Protein AF-R6H9T7-F1 (afdb_monomer)

Sequence (124 aa):
MILYGFAWMSGNGYAAAAVPVSEALFAHLSWLVIVSEVLMLPPYLDWFWILARGKSVFPRGMALSNPLIFYLLLKLITLLMPDCPLRLAFTNGLMSESMMIWFAVMALWSARRPARRNDARWKK

pLDDT: mean 81.69, std 10.21, range [46.62, 91.62]

Structure (mmCIF, N/CA/C/O backbone):
data_AF-R6H9T7-F1
#
_entry.id   AF-R6H9T7-F1
#
loop_
_atom_site.group_PDB
_atom_site.id
_atom_site.type_symbol
_atom_site.label_atom_id
_atom_site.label_alt_id
_atom_site.label_comp_id
_atom_site.label_asym_id
_atom_site.label_entity_id
_atom_site.label_seq_id
_atom_site.pdbx_PDB_ins_code
_atom_site.Cartn_x
_atom_site.Cartn_y
_atom_site.Cartn_z
_atom_site.occupancy
_atom_site.B_iso_or_equiv
_atom_site.auth_seq_id
_atom_site.auth_comp_id
_atom_site.auth_asym_id
_atom_site.auth_atom_id
_atom_site.pdbx_PDB_model_num
ATOM 1 N N . MET A 1 1 ? 16.436 -2.413 -8.006 1.00 71.56 1 MET A N 1
ATOM 2 C CA . MET A 1 1 ? 17.206 -3.374 -8.832 1.00 71.56 1 MET A CA 1
ATOM 3 C C . MET A 1 1 ? 16.983 -3.146 -10.324 1.00 71.56 1 MET A C 1
ATOM 5 O O . MET A 1 1 ? 17.958 -2.820 -10.978 1.00 71.56 1 MET A O 1
ATOM 9 N N . ILE A 1 2 ? 15.748 -3.203 -10.851 1.00 81.56 2 ILE A N 1
ATOM 10 C CA . ILE A 1 2 ? 15.477 -2.976 -12.293 1.00 81.56 2 ILE A CA 1
ATOM 11 C C . ILE A 1 2 ? 15.958 -1.591 -12.766 1.00 81.56 2 ILE A C 1
ATOM 13 O O . ILE A 1 2 ? 16.745 -1.511 -13.699 1.00 81.56 2 ILE A O 1
ATOM 17 N N . LEU A 1 3 ? 15.600 -0.511 -12.059 1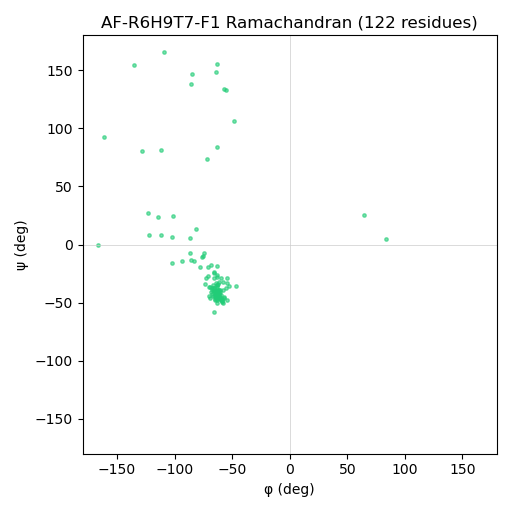.00 82.88 3 LEU A N 1
ATOM 18 C CA . LEU A 1 3 ? 16.045 0.854 -12.403 1.00 82.88 3 LEU A CA 1
ATOM 19 C C . LEU A 1 3 ? 17.568 1.044 -12.322 1.00 82.88 3 LEU A C 1
ATOM 21 O O . LEU A 1 3 ? 18.148 1.780 -13.112 1.00 82.88 3 LEU A O 1
ATOM 25 N N . TYR A 1 4 ? 18.219 0.357 -11.381 1.00 84.88 4 TYR A N 1
ATOM 26 C CA . TYR A 1 4 ? 19.677 0.373 -11.258 1.00 84.88 4 TYR A CA 1
ATOM 27 C C . TYR A 1 4 ? 20.335 -0.361 -12.433 1.00 84.88 4 TYR A C 1
ATOM 29 O O . TYR A 1 4 ? 21.253 0.173 -13.046 1.00 84.88 4 TYR A O 1
ATOM 37 N N . GLY A 1 5 ? 19.824 -1.545 -12.790 1.00 84.12 5 GLY A N 1
ATOM 38 C CA . GLY A 1 5 ? 20.275 -2.294 -13.963 1.00 84.12 5 GLY A CA 1
ATOM 39 C C . GLY A 1 5 ? 20.079 -1.502 -15.255 1.00 84.12 5 GLY A C 1
ATOM 40 O O . GLY A 1 5 ? 20.998 -1.417 -16.061 1.00 84.12 5 GLY A O 1
ATOM 41 N N . PHE A 1 6 ? 18.930 -0.842 -15.414 1.00 86.56 6 PHE A N 1
ATOM 42 C CA . PHE A 1 6 ? 18.651 0.053 -16.536 1.00 86.56 6 PHE A CA 1
ATOM 43 C C . PHE A 1 6 ? 19.661 1.205 -16.633 1.00 86.56 6 PHE A C 1
ATOM 45 O O . PHE A 1 6 ? 20.232 1.438 -17.700 1.00 86.56 6 PHE A O 1
ATOM 52 N N . ALA A 1 7 ? 19.911 1.906 -15.522 1.00 88.31 7 ALA A N 1
ATOM 53 C CA . ALA A 1 7 ? 20.851 3.025 -15.473 1.00 88.31 7 ALA A CA 1
ATOM 54 C C . ALA A 1 7 ? 22.289 2.577 -15.769 1.00 88.31 7 ALA A C 1
ATOM 56 O O . ALA A 1 7 ? 22.996 3.220 -16.544 1.00 88.31 7 ALA A O 1
ATOM 57 N N . TRP A 1 8 ? 22.704 1.439 -15.209 1.00 91.62 8 TRP A N 1
ATOM 58 C CA . TRP A 1 8 ? 24.022 0.867 -15.458 1.00 91.62 8 TRP A CA 1
ATOM 59 C C . TRP A 1 8 ? 24.185 0.437 -16.923 1.00 91.62 8 TRP A C 1
ATOM 61 O O . TRP A 1 8 ? 25.159 0.827 -17.561 1.00 91.62 8 TRP A O 1
ATOM 71 N N . MET A 1 9 ? 23.219 -0.287 -17.500 1.00 88.62 9 MET A N 1
ATOM 72 C CA . MET A 1 9 ? 23.267 -0.717 -18.908 1.00 88.62 9 MET A CA 1
ATOM 73 C C . MET A 1 9 ? 23.269 0.472 -19.874 1.00 88.62 9 MET A C 1
ATOM 75 O O . MET A 1 9 ? 24.011 0.468 -20.856 1.00 88.62 9 MET A O 1
ATOM 79 N N . SER A 1 10 ? 22.496 1.515 -19.567 1.00 89.00 10 SER A N 1
ATOM 80 C CA . SER A 1 10 ? 22.452 2.743 -20.369 1.00 89.00 10 SER A CA 1
ATOM 81 C C . SER A 1 10 ? 23.775 3.516 -20.324 1.00 89.00 10 SER A C 1
ATOM 83 O O . SER A 1 10 ? 24.178 4.085 -21.333 1.00 89.00 10 SER A O 1
ATOM 85 N N . GLY A 1 11 ? 24.478 3.499 -19.185 1.00 89.31 11 GLY A N 1
ATOM 86 C CA . GLY A 1 11 ? 25.776 4.161 -19.012 1.00 89.31 11 GLY A CA 1
ATOM 87 C C . GLY A 1 11 ? 26.994 3.371 -19.509 1.00 89.31 11 GLY A C 1
ATOM 88 O O . GLY A 1 11 ? 28.065 3.952 -19.644 1.00 89.31 11 GLY A O 1
ATOM 89 N N . ASN A 1 12 ? 26.854 2.070 -19.791 1.00 90.88 12 ASN A N 1
ATOM 90 C CA . ASN A 1 12 ? 27.966 1.172 -20.154 1.00 90.88 12 ASN A CA 1
ATOM 91 C C . ASN A 1 12 ? 27.875 0.632 -21.596 1.00 90.88 12 ASN A C 1
ATOM 93 O O . ASN A 1 12 ? 28.430 -0.419 -21.903 1.00 90.88 12 ASN A O 1
ATOM 97 N N . GLY A 1 13 ? 27.165 1.329 -22.491 1.00 87.56 13 GLY A N 1
ATOM 98 C CA . GLY A 1 13 ? 27.091 0.975 -23.917 1.00 87.56 13 GLY A CA 1
ATOM 99 C C . GLY A 1 13 ? 26.050 -0.093 -24.283 1.00 87.56 13 GLY A C 1
ATOM 100 O O . GLY A 1 13 ? 25.939 -0.455 -25.450 1.00 87.56 13 GLY A O 1
ATOM 101 N N . TYR A 1 14 ? 25.232 -0.548 -23.330 1.00 88.06 14 TYR A N 1
ATOM 102 C CA . TYR A 1 14 ? 24.155 -1.529 -23.540 1.00 88.06 14 TYR A CA 1
ATOM 103 C C . TYR A 1 14 ? 22.763 -0.880 -23.630 1.00 88.06 14 TYR A C 1
ATOM 105 O O . TYR A 1 14 ? 21.752 -1.527 -23.356 1.00 88.06 14 TYR A O 1
ATOM 113 N N . ALA A 1 15 ? 22.679 0.397 -24.018 1.00 86.06 15 ALA A N 1
ATOM 114 C CA . ALA A 1 15 ? 21.429 1.163 -24.037 1.00 86.06 15 ALA A CA 1
ATOM 115 C C . ALA A 1 15 ? 20.316 0.498 -24.873 1.00 86.06 15 ALA A C 1
ATOM 117 O O . ALA A 1 15 ? 19.161 0.481 -24.454 1.00 86.06 15 ALA A O 1
ATOM 118 N N . ALA A 1 16 ? 20.668 -0.127 -26.003 1.00 88.00 16 ALA A N 1
ATOM 119 C CA . ALA A 1 16 ? 19.717 -0.845 -26.856 1.00 88.00 16 ALA A CA 1
ATOM 120 C C . ALA A 1 16 ? 19.100 -2.086 -26.177 1.00 88.00 16 ALA A C 1
ATOM 122 O O . ALA A 1 16 ? 17.964 -2.447 -26.470 1.00 88.00 16 ALA A O 1
ATOM 123 N N . ALA A 1 17 ? 19.825 -2.722 -25.250 1.00 87.62 17 ALA A N 1
ATOM 124 C CA . ALA A 1 17 ? 19.347 -3.875 -24.485 1.00 87.62 17 ALA A CA 1
ATOM 125 C C . ALA A 1 17 ? 18.719 -3.479 -23.134 1.00 87.62 17 ALA A C 1
ATOM 127 O O . ALA A 1 17 ? 18.022 -4.283 -22.518 1.00 87.62 17 ALA A O 1
ATOM 128 N N . ALA A 1 18 ? 18.927 -2.242 -22.670 1.00 87.00 18 ALA A N 1
ATOM 129 C CA . ALA A 1 18 ? 18.521 -1.810 -21.336 1.00 87.00 18 ALA A CA 1
ATOM 130 C C . ALA A 1 18 ? 16.999 -1.868 -21.121 1.00 87.00 18 ALA A C 1
ATOM 132 O O . ALA A 1 18 ? 16.539 -2.357 -20.086 1.00 87.00 18 ALA A O 1
ATOM 133 N N . VAL A 1 19 ? 16.223 -1.399 -22.104 1.00 86.69 19 VAL A N 1
ATOM 134 C CA . VAL A 1 19 ? 14.751 -1.441 -22.090 1.00 86.69 19 VAL A CA 1
ATOM 135 C C . VAL A 1 19 ? 14.220 -2.883 -22.132 1.00 86.69 19 VAL A C 1
ATOM 137 O O . VAL A 1 19 ? 13.555 -3.271 -21.171 1.00 86.69 19 VAL A O 1
ATOM 140 N N . PRO A 1 20 ? 14.545 -3.719 -23.142 1.00 89.12 20 PRO A N 1
ATOM 141 C CA . PRO A 1 20 ? 13.972 -5.064 -23.245 1.00 89.12 20 PRO A CA 1
ATOM 142 C C . PRO A 1 20 ? 14.346 -5.970 -22.065 1.00 89.12 20 PRO A C 1
ATOM 144 O O . PRO A 1 20 ? 13.520 -6.753 -21.600 1.00 89.12 20 PRO A O 1
ATOM 147 N N . VAL A 1 21 ? 15.558 -5.837 -21.513 1.00 86.88 21 VAL A N 1
ATOM 148 C CA . VAL A 1 21 ? 15.958 -6.581 -20.304 1.00 86.88 21 VAL A CA 1
ATOM 149 C C . VAL A 1 21 ? 15.140 -6.142 -19.086 1.00 86.88 21 VAL A C 1
ATOM 151 O O . VAL A 1 21 ? 14.732 -6.978 -18.279 1.00 86.88 21 VAL A O 1
ATOM 154 N N . SER A 1 22 ? 14.863 -4.843 -18.951 1.00 86.56 22 SER A N 1
ATOM 155 C CA . SER A 1 22 ? 14.056 -4.313 -17.845 1.00 86.56 22 SER A CA 1
ATOM 156 C C . SER A 1 22 ? 12.596 -4.764 -17.929 1.00 86.56 22 SER A C 1
ATOM 158 O O . SER A 1 22 ? 12.009 -5.117 -16.906 1.00 86.56 22 SER A O 1
ATOM 160 N N . GLU A 1 23 ? 12.028 -4.808 -19.135 1.00 85.25 23 GLU A N 1
ATOM 161 C CA . GLU A 1 23 ? 10.671 -5.307 -19.385 1.00 85.25 23 GLU A CA 1
ATOM 162 C C . GLU A 1 23 ? 10.555 -6.809 -19.112 1.00 85.25 23 GLU A C 1
ATOM 164 O O . GLU A 1 23 ? 9.627 -7.234 -18.423 1.00 85.25 23 GLU A O 1
ATOM 169 N N . ALA A 1 24 ? 11.525 -7.609 -19.564 1.00 87.88 24 ALA A N 1
ATOM 170 C CA . ALA A 1 24 ? 11.556 -9.047 -19.301 1.00 87.88 24 ALA A CA 1
ATOM 171 C C . ALA A 1 24 ? 11.663 -9.355 -17.798 1.00 87.88 24 ALA A C 1
ATOM 173 O O . ALA A 1 24 ? 10.942 -10.208 -17.276 1.00 87.88 24 ALA A O 1
ATOM 174 N N . LEU A 1 25 ? 12.521 -8.624 -17.078 1.00 85.75 25 LEU A N 1
ATOM 175 C CA . LEU A 1 25 ? 12.630 -8.738 -15.623 1.00 85.75 25 LEU A CA 1
ATOM 176 C C . LEU A 1 25 ? 11.322 -8.355 -14.930 1.00 85.75 25 LEU A C 1
ATOM 178 O O . LEU A 1 25 ? 10.878 -9.069 -14.032 1.00 85.75 25 LEU A O 1
ATOM 182 N N . PHE A 1 26 ? 10.689 -7.255 -15.343 1.00 83.62 26 PHE A N 1
ATOM 183 C CA . PHE A 1 26 ? 9.402 -6.847 -14.787 1.00 83.62 26 PHE A CA 1
ATOM 184 C C . PHE A 1 26 ? 8.323 -7.906 -15.038 1.00 83.62 26 PHE A C 1
ATOM 186 O O . PHE A 1 26 ? 7.637 -8.298 -14.097 1.00 83.62 26 PHE A O 1
ATOM 193 N N . ALA A 1 27 ? 8.218 -8.437 -16.257 1.00 85.38 27 ALA A N 1
ATOM 194 C CA . ALA A 1 27 ? 7.266 -9.495 -16.587 1.00 85.38 27 ALA A CA 1
ATOM 195 C C . ALA A 1 27 ? 7.460 -10.731 -15.691 1.00 85.38 27 ALA A C 1
ATOM 197 O O . ALA A 1 27 ? 6.494 -11.224 -15.107 1.00 85.38 27 ALA A O 1
ATOM 198 N N . HIS A 1 28 ? 8.707 -11.166 -15.488 1.00 86.56 28 HIS A N 1
ATOM 199 C CA . HIS A 1 28 ? 9.028 -12.324 -14.649 1.00 86.56 28 HIS A CA 1
ATOM 200 C C . HIS A 1 28 ? 8.838 -12.109 -13.145 1.00 86.56 28 HIS A C 1
ATOM 202 O O . HIS A 1 28 ? 8.617 -13.085 -12.432 1.00 86.56 28 HIS A O 1
ATOM 208 N N . LEU A 1 29 ? 8.950 -10.878 -12.642 1.00 84.56 29 LEU A N 1
ATOM 209 C CA . LEU A 1 29 ? 8.863 -10.571 -11.207 1.00 84.56 29 LEU A CA 1
ATOM 210 C C . LEU A 1 29 ? 7.504 -9.987 -10.794 1.00 84.56 29 LEU A C 1
ATOM 212 O O . LEU A 1 29 ? 7.184 -9.989 -9.609 1.00 84.56 29 LEU A O 1
ATOM 216 N N . SER A 1 30 ? 6.691 -9.511 -11.741 1.00 80.62 30 SER A N 1
ATOM 217 C CA . SER A 1 30 ? 5.415 -8.828 -11.468 1.00 80.62 30 SER A CA 1
ATOM 218 C C . SER A 1 30 ? 4.426 -9.670 -10.653 1.00 80.62 30 SER A C 1
ATOM 220 O O . SER A 1 30 ? 3.705 -9.135 -9.813 1.00 80.62 30 SER A O 1
ATOM 222 N N . TRP A 1 31 ? 4.432 -10.995 -10.820 1.00 82.81 31 TRP A N 1
ATOM 223 C CA . TRP A 1 31 ? 3.555 -11.902 -10.074 1.00 82.81 31 TRP A CA 1
ATOM 224 C C . TRP A 1 31 ? 3.807 -11.885 -8.556 1.00 82.81 31 TRP A C 1
ATOM 226 O O . TRP A 1 31 ? 2.873 -12.130 -7.792 1.00 82.81 31 TRP A O 1
ATOM 236 N N . LEU A 1 32 ? 5.024 -11.547 -8.100 1.00 83.88 32 LEU A N 1
ATOM 237 C CA . LEU A 1 32 ? 5.332 -11.403 -6.670 1.00 83.88 32 LEU A CA 1
ATOM 238 C C . LEU A 1 32 ? 4.494 -10.302 -6.021 1.00 83.88 32 LEU A C 1
ATOM 240 O O . LEU A 1 32 ? 4.124 -10.428 -4.854 1.00 83.88 32 LEU A O 1
ATOM 244 N N . VAL A 1 33 ? 4.161 -9.248 -6.771 1.00 79.62 33 VAL A N 1
ATOM 245 C CA . VAL A 1 33 ? 3.303 -8.164 -6.278 1.00 79.62 33 VAL A CA 1
ATOM 246 C C . VAL A 1 33 ? 1.923 -8.732 -5.951 1.00 79.62 33 VAL A C 1
ATOM 248 O O . VAL A 1 33 ? 1.467 -8.616 -4.820 1.00 79.62 33 VAL A O 1
ATOM 251 N N . ILE A 1 34 ? 1.323 -9.479 -6.880 1.00 80.38 34 ILE A N 1
ATOM 252 C CA . ILE A 1 34 ? -0.004 -10.086 -6.697 1.00 80.38 34 ILE A CA 1
ATOM 253 C C . ILE A 1 34 ? 0.010 -11.124 -5.566 1.00 80.38 34 ILE A C 1
ATOM 255 O O . ILE A 1 34 ? -0.879 -11.141 -4.718 1.00 80.38 34 ILE A O 1
ATOM 259 N N . VAL A 1 35 ? 1.027 -11.988 -5.515 1.00 86.06 35 VAL A N 1
ATOM 260 C CA . VAL A 1 35 ? 1.125 -13.010 -4.461 1.00 86.06 35 VAL A CA 1
ATOM 261 C C . VAL A 1 35 ? 1.302 -12.379 -3.084 1.00 86.06 35 VAL A C 1
ATOM 263 O O . VAL A 1 35 ? 0.669 -12.827 -2.127 1.00 86.06 35 VAL A O 1
ATOM 266 N N . SER A 1 36 ? 2.107 -11.321 -2.969 1.00 81.75 36 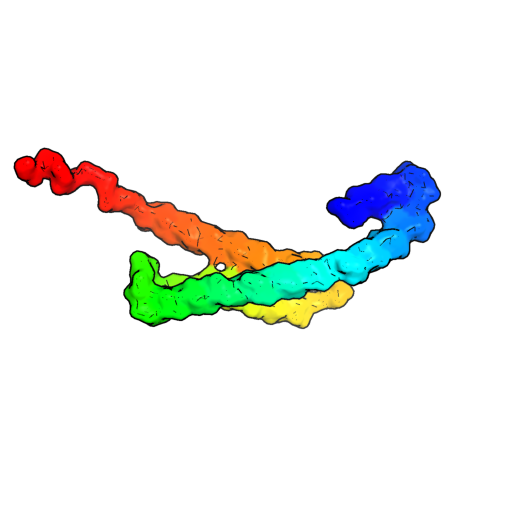SER A N 1
ATOM 267 C CA . SER A 1 36 ? 2.258 -10.609 -1.698 1.00 81.75 36 SER A CA 1
ATOM 268 C C . SER A 1 36 ? 0.964 -9.905 -1.271 1.00 81.75 36 SER A C 1
ATOM 270 O O . SER A 1 36 ? 0.616 -9.962 -0.092 1.00 81.75 36 SER A O 1
ATOM 272 N N . GLU A 1 37 ? 0.196 -9.338 -2.210 1.00 80.81 37 GLU A N 1
ATOM 273 C CA . GLU A 1 37 ? -1.150 -8.805 -1.950 1.00 80.81 37 GLU A CA 1
ATOM 274 C C . GLU A 1 37 ? -2.101 -9.864 -1.397 1.00 80.81 37 GLU A C 1
ATOM 276 O O . GLU A 1 37 ? -2.743 -9.643 -0.367 1.00 80.81 37 GLU A O 1
ATOM 281 N N . VAL A 1 38 ? -2.153 -11.037 -2.026 1.00 86.25 38 VAL A N 1
ATOM 282 C CA . VAL A 1 38 ? -3.045 -12.120 -1.595 1.00 86.25 38 VAL A CA 1
ATOM 283 C C . VAL A 1 38 ? -2.663 -12.645 -0.212 1.00 86.25 38 VAL A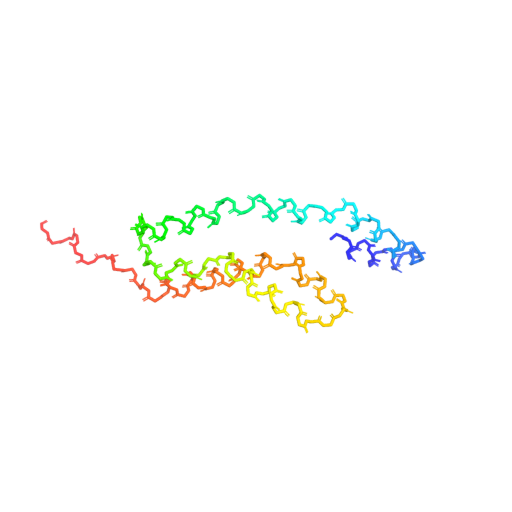 C 1
ATOM 285 O O . VAL A 1 38 ? -3.538 -12.853 0.629 1.00 86.25 38 VAL A O 1
ATOM 288 N N . LEU A 1 39 ? -1.367 -12.818 0.060 1.00 86.56 39 LEU A N 1
ATOM 289 C CA . LEU A 1 39 ? -0.881 -13.300 1.357 1.00 86.56 39 LEU A CA 1
ATOM 290 C C . LEU A 1 39 ? -1.150 -12.323 2.508 1.00 86.56 39 LEU A C 1
ATOM 292 O O . LEU A 1 39 ? -1.239 -12.751 3.658 1.00 86.56 39 LEU A O 1
ATOM 296 N N . MET A 1 40 ? -1.297 -11.029 2.220 1.00 84.12 40 MET A N 1
ATOM 297 C CA . MET A 1 40 ? -1.601 -10.015 3.230 1.00 84.12 40 MET A CA 1
ATOM 298 C C . MET A 1 40 ? -3.096 -9.857 3.537 1.00 84.12 40 MET A C 1
ATOM 300 O O . MET A 1 40 ? -3.440 -9.265 4.561 1.00 84.12 40 MET A O 1
ATOM 304 N N . LEU A 1 41 ? -3.998 -10.406 2.716 1.00 86.06 41 LEU A N 1
ATOM 305 C CA . LEU A 1 41 ? -5.443 -10.333 2.969 1.00 86.06 41 LEU A CA 1
ATOM 306 C C . LEU A 1 41 ? -5.867 -10.981 4.304 1.00 86.06 41 LEU A C 1
ATOM 308 O O . LEU A 1 41 ? -6.604 -10.329 5.051 1.00 86.06 41 LEU A O 1
ATOM 312 N N . PRO A 1 42 ? -5.432 -12.211 4.661 1.00 89.06 42 PRO A N 1
ATOM 313 C CA . PRO A 1 42 ? -5.926 -12.884 5.862 1.00 89.06 42 PRO A CA 1
ATOM 314 C C . PRO A 1 42 ? -5.640 -12.123 7.170 1.00 89.06 42 PRO A C 1
ATOM 316 O O . PRO A 1 42 ? -6.586 -11.932 7.938 1.00 89.06 42 PRO A O 1
ATOM 319 N N . PRO A 1 43 ? -4.416 -11.611 7.428 1.00 88.62 43 PRO A N 1
ATOM 320 C CA . PRO A 1 43 ? -4.146 -10.810 8.624 1.00 88.62 43 PRO A CA 1
ATOM 321 C C . PRO A 1 43 ? -5.022 -9.556 8.740 1.00 88.62 43 PRO A C 1
ATOM 323 O O . PRO A 1 43 ? -5.477 -9.218 9.832 1.00 88.62 43 PRO A O 1
ATOM 326 N N . TYR A 1 44 ? -5.294 -8.861 7.630 1.00 86.88 44 TYR A N 1
ATOM 327 C CA . TYR A 1 44 ? -6.113 -7.647 7.664 1.00 86.88 44 TYR A CA 1
ATOM 328 C C . TYR A 1 44 ? -7.600 -7.929 7.869 1.00 86.88 44 TYR A C 1
ATOM 330 O O . TYR A 1 44 ? -8.284 -7.139 8.527 1.00 86.88 44 TYR A O 1
ATOM 338 N N . LEU A 1 45 ? -8.104 -9.040 7.328 1.00 88.12 45 LEU A N 1
ATOM 339 C CA . LEU A 1 45 ? -9.476 -9.487 7.561 1.00 88.12 45 LEU A CA 1
ATOM 340 C C . LEU A 1 45 ? -9.676 -9.919 9.015 1.00 88.12 45 LEU A C 1
ATOM 342 O O . LEU A 1 45 ? -10.670 -9.535 9.633 1.00 88.12 45 LEU A O 1
ATOM 346 N N . ASP A 1 46 ? -8.714 -10.647 9.585 1.00 87.62 46 ASP A N 1
ATOM 347 C CA . ASP A 1 46 ? -8.760 -11.034 10.996 1.00 87.62 46 ASP A CA 1
ATOM 348 C C . ASP A 1 46 ? -8.703 -9.803 11.915 1.00 87.62 46 ASP A C 1
ATOM 350 O O . ASP A 1 46 ? -9.528 -9.648 12.819 1.00 87.62 46 ASP A O 1
ATOM 354 N N . TRP A 1 47 ? -7.822 -8.842 11.618 1.00 85.31 47 TRP A N 1
ATOM 355 C CA . TRP A 1 47 ? -7.757 -7.580 12.358 1.00 85.31 47 TRP A CA 1
ATOM 356 C C . TRP A 1 47 ? -9.085 -6.814 12.307 1.00 85.31 47 TRP A C 1
ATOM 358 O O . TRP A 1 47 ? -9.604 -6.399 13.349 1.00 85.31 47 TRP A O 1
ATOM 368 N N . PHE A 1 48 ? -9.687 -6.685 11.117 1.00 87.06 48 PHE A N 1
ATOM 369 C CA . PHE A 1 48 ? -11.016 -6.087 10.964 1.00 87.06 48 PHE A CA 1
ATOM 370 C C . PHE A 1 48 ? -12.051 -6.782 11.850 1.00 87.06 48 PHE A C 1
ATOM 372 O O . PHE A 1 48 ? -12.801 -6.125 12.574 1.00 87.06 48 PHE A O 1
ATOM 379 N N . TRP A 1 49 ? -12.067 -8.115 11.814 1.00 86.50 49 TRP A N 1
ATOM 380 C CA . TRP A 1 49 ? -13.015 -8.936 12.551 1.00 86.50 49 TRP A CA 1
ATOM 381 C C . TRP A 1 49 ? -12.875 -8.768 14.068 1.00 86.50 49 TRP A C 1
ATOM 383 O O . TRP A 1 49 ?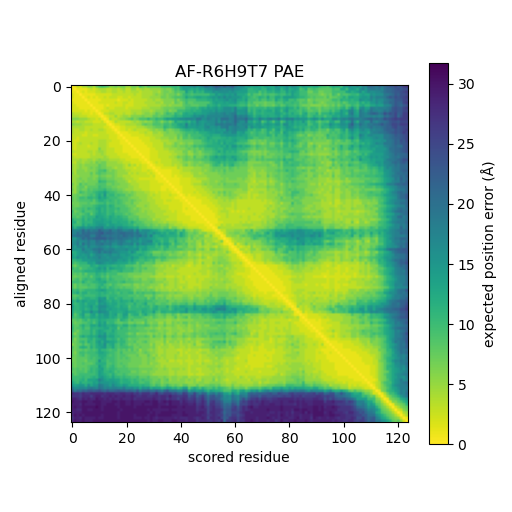 -13.872 -8.566 14.769 1.00 86.50 49 TRP A O 1
ATOM 393 N N . ILE A 1 50 ? -11.645 -8.778 14.588 1.00 86.19 50 ILE A N 1
ATOM 394 C CA . ILE A 1 50 ? -11.357 -8.593 16.017 1.00 86.19 50 ILE A CA 1
ATOM 395 C C . ILE A 1 50 ? -11.842 -7.219 16.504 1.00 86.19 50 ILE A C 1
ATOM 397 O O . ILE A 1 50 ? -12.477 -7.122 17.564 1.00 86.19 50 ILE A O 1
ATOM 401 N N . LEU A 1 51 ? -11.583 -6.159 15.732 1.00 85.25 51 LEU A N 1
ATOM 402 C CA . LEU A 1 51 ? -12.031 -4.801 16.053 1.00 85.25 51 LEU A CA 1
ATOM 403 C C . LEU A 1 51 ? -13.550 -4.641 15.945 1.00 85.25 51 LEU A C 1
ATOM 405 O O . LEU A 1 51 ? -14.158 -4.040 16.833 1.00 85.25 51 LEU A O 1
ATOM 409 N N . ALA A 1 52 ? -14.178 -5.223 14.922 1.00 82.81 52 ALA A N 1
ATOM 410 C CA . ALA A 1 52 ? -15.630 -5.207 14.755 1.00 82.81 52 ALA A CA 1
ATOM 411 C C . ALA A 1 52 ? -16.344 -5.904 15.925 1.00 82.81 52 ALA A C 1
ATOM 413 O O . ALA A 1 52 ? -17.351 -5.412 16.439 1.00 82.81 52 ALA A O 1
ATOM 414 N N . ARG A 1 53 ? -15.778 -7.011 16.425 1.00 84.06 53 ARG A N 1
ATOM 415 C CA . ARG A 1 53 ? -16.281 -7.733 17.607 1.00 84.06 53 ARG A CA 1
ATOM 416 C C . ARG A 1 53 ? -15.984 -7.011 18.926 1.00 84.06 53 ARG A C 1
ATOM 418 O O . ARG A 1 53 ? -16.480 -7.437 19.966 1.00 84.06 53 ARG A O 1
ATOM 425 N N . GLY A 1 54 ? -15.204 -5.926 18.906 1.00 77.75 54 GLY A N 1
ATOM 426 C CA . GLY A 1 54 ? -14.811 -5.174 20.099 1.00 77.75 54 GLY A CA 1
ATOM 427 C C . GLY A 1 54 ? -13.947 -5.983 21.066 1.00 77.75 54 GLY A C 1
ATOM 428 O O . GLY A 1 54 ? -13.967 -5.714 22.262 1.00 77.75 54 GLY A O 1
ATOM 429 N N . LYS A 1 55 ? -13.225 -6.992 20.561 1.00 76.75 55 LYS A N 1
ATOM 430 C CA . LYS A 1 55 ? -12.329 -7.840 21.361 1.00 76.75 55 LYS A CA 1
ATOM 431 C C . LYS A 1 55 ? -10.918 -7.250 21.505 1.00 76.75 55 LYS A C 1
ATOM 433 O O . LYS A 1 55 ? -10.043 -7.914 22.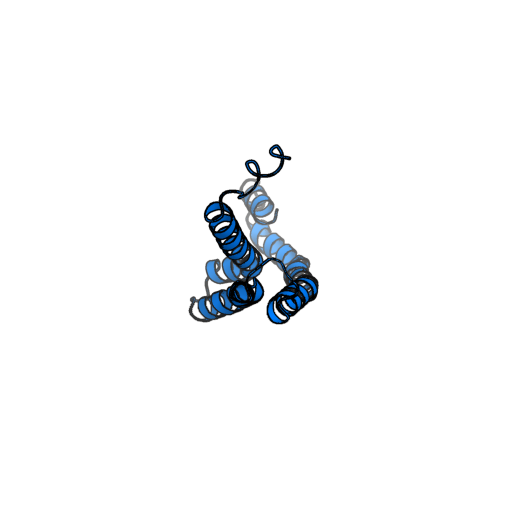050 1.00 76.75 55 LYS A O 1
ATOM 438 N N . SER A 1 56 ? -10.682 -6.029 21.020 1.00 78.88 56 SER A N 1
ATOM 439 C CA . SER A 1 56 ? -9.395 -5.333 21.116 1.00 78.88 56 SER A CA 1
ATOM 440 C C . SER A 1 56 ? -9.440 -4.149 22.086 1.00 78.88 56 SER A C 1
ATOM 442 O O . SER A 1 56 ? -10.499 -3.669 22.480 1.00 78.88 56 SER A O 1
ATOM 444 N N . VAL A 1 57 ? -8.254 -3.653 22.452 1.00 76.31 57 VAL A N 1
ATOM 445 C CA . VAL A 1 57 ? -8.059 -2.429 23.258 1.00 76.31 57 VAL A CA 1
ATOM 446 C C . VAL A 1 57 ? -8.469 -1.164 22.483 1.00 76.31 57 VAL A C 1
ATOM 448 O O . VAL A 1 57 ? -8.680 -0.093 23.061 1.00 76.31 57 VAL A O 1
ATOM 451 N N . PHE A 1 58 ? -8.576 -1.278 21.161 1.00 76.50 58 PHE A N 1
ATOM 452 C CA . PHE A 1 58 ? -8.905 -0.180 20.271 1.00 76.50 58 PHE A CA 1
ATOM 453 C C . PHE A 1 58 ? -10.426 0.018 20.170 1.00 76.50 58 PHE A C 1
ATOM 455 O O . PHE A 1 58 ? -11.192 -0.945 20.230 1.00 76.50 58 PHE A O 1
ATOM 462 N N . PRO A 1 59 ? -10.901 1.267 20.007 1.00 76.88 59 PRO A N 1
ATOM 463 C CA . PRO A 1 59 ? -12.324 1.526 19.822 1.00 76.88 59 PRO A CA 1
ATOM 464 C C . PRO A 1 59 ? -12.825 0.891 18.518 1.00 76.88 59 PRO A C 1
ATOM 466 O O . PRO A 1 59 ? -12.104 0.868 17.523 1.00 76.88 59 PRO A O 1
ATOM 469 N N . ARG A 1 60 ? -14.093 0.455 18.484 1.00 76.94 60 ARG A N 1
ATOM 470 C CA . ARG A 1 60 ? -14.710 -0.172 17.293 1.00 76.94 60 ARG A CA 1
ATOM 471 C C . ARG A 1 60 ? -14.601 0.690 16.028 1.00 76.94 60 ARG A C 1
ATOM 473 O O . ARG A 1 60 ? -14.426 0.155 14.942 1.00 76.94 60 ARG A O 1
ATOM 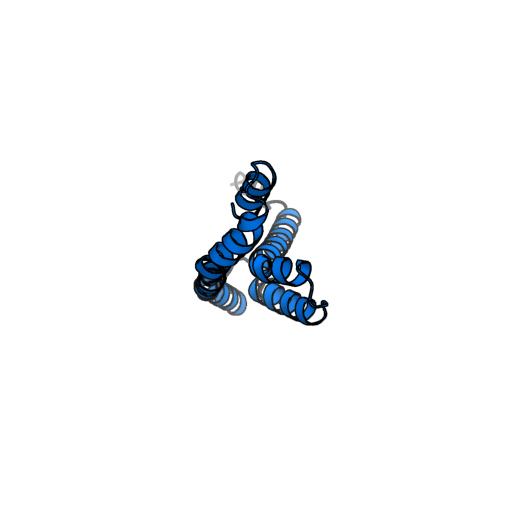480 N N . GLY A 1 61 ? -14.635 2.018 16.170 1.00 76.44 61 GLY A N 1
ATOM 481 C CA . GLY A 1 61 ? -14.461 2.956 15.052 1.00 76.44 61 GLY A CA 1
ATOM 482 C C . GLY A 1 61 ? -13.088 2.880 14.373 1.00 76.44 61 GLY A C 1
ATOM 483 O O . GLY A 1 61 ? -12.954 3.286 13.226 1.00 76.44 61 GLY A O 1
ATOM 484 N N . MET A 1 62 ? -12.079 2.303 15.032 1.00 81.75 62 MET A N 1
ATOM 485 C CA . MET A 1 62 ? -10.754 2.087 14.450 1.00 81.75 62 MET A CA 1
ATOM 486 C C . MET A 1 62 ? -10.727 0.915 13.456 1.00 81.75 62 MET A C 1
ATOM 488 O O . MET A 1 62 ? -9.775 0.778 12.699 1.00 81.75 62 MET A O 1
ATOM 492 N N . ALA A 1 63 ? -11.792 0.107 13.379 1.00 80.62 63 ALA A N 1
ATOM 493 C CA . ALA A 1 63 ? -11.952 -0.870 12.302 1.00 80.62 63 ALA A CA 1
ATOM 494 C C . ALA A 1 63 ? -11.986 -0.193 10.918 1.00 80.62 63 ALA A C 1
ATOM 496 O O . ALA A 1 63 ? -11.551 -0.786 9.935 1.00 80.62 63 ALA A O 1
ATOM 497 N N . LEU A 1 64 ? -12.462 1.060 10.844 1.00 81.69 64 LEU A N 1
ATOM 498 C CA . LEU A 1 64 ? -12.518 1.839 9.602 1.00 81.69 64 LEU A CA 1
ATOM 499 C C . LEU A 1 64 ? -11.143 2.288 9.108 1.00 81.69 64 LEU A C 1
ATOM 501 O O . LEU A 1 64 ? -10.999 2.592 7.930 1.00 81.69 64 LEU A O 1
ATOM 505 N N . SER A 1 65 ? -10.126 2.306 9.973 1.00 83.00 65 SER A N 1
ATOM 506 C CA . SER A 1 65 ? -8.766 2.606 9.538 1.00 83.00 65 SER A CA 1
ATOM 507 C C . SER A 1 65 ? -8.067 1.388 8.939 1.00 83.00 65 SER A C 1
ATOM 509 O O . SER A 1 65 ? -6.858 1.412 8.825 1.00 83.00 65 SER A O 1
ATOM 511 N N . ASN A 1 66 ? -8.757 0.296 8.610 1.00 86.56 66 ASN A N 1
ATOM 512 C CA . ASN A 1 66 ? -8.108 -0.891 8.055 1.00 86.56 66 ASN A CA 1
ATOM 513 C C . ASN A 1 66 ? -7.311 -0.568 6.774 1.00 86.56 66 ASN A C 1
ATOM 515 O O . ASN A 1 66 ? -7.866 0.087 5.887 1.00 86.56 66 ASN A O 1
ATOM 519 N N . PRO A 1 67 ? -6.063 -1.064 6.638 1.00 86.00 67 PRO A N 1
ATOM 520 C CA . PRO A 1 67 ? -5.289 -0.957 5.404 1.00 86.00 67 PRO A CA 1
ATOM 521 C C . PRO A 1 67 ? -6.079 -1.340 4.147 1.00 86.00 67 PRO A C 1
ATOM 523 O O . PRO A 1 67 ? -5.954 -0.668 3.133 1.00 86.00 67 PRO A O 1
ATOM 526 N N . LEU A 1 68 ? -6.976 -2.331 4.215 1.00 86.81 68 LEU A N 1
ATOM 527 C CA . LEU A 1 68 ? -7.833 -2.731 3.092 1.00 86.81 68 LEU A CA 1
ATOM 528 C C . LEU A 1 68 ? -8.808 -1.641 2.641 1.00 86.81 68 LEU A C 1
ATOM 530 O O . LEU A 1 68 ? -9.090 -1.523 1.451 1.00 86.81 68 LEU A O 1
ATOM 534 N N . ILE A 1 69 ? -9.320 -0.836 3.573 1.00 86.69 69 ILE A N 1
ATOM 535 C CA . ILE A 1 69 ? -10.221 0.275 3.252 1.00 86.69 69 ILE A CA 1
ATOM 536 C C . ILE A 1 69 ? -9.426 1.373 2.547 1.00 86.69 69 ILE A C 1
ATOM 538 O O . ILE A 1 69 ? 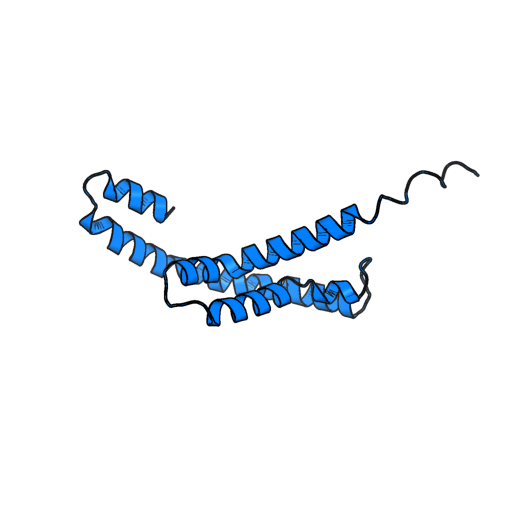-9.863 1.879 1.515 1.00 86.69 69 ILE A O 1
ATOM 542 N N . PHE A 1 70 ? -8.231 1.698 3.048 1.00 88.81 70 PHE A N 1
ATOM 543 C CA . PHE A 1 70 ? -7.339 2.649 2.385 1.00 88.81 70 PHE A CA 1
ATOM 544 C C . PHE A 1 70 ? -6.876 2.148 1.020 1.00 88.81 70 PHE A C 1
ATOM 546 O O . PHE A 1 70 ? -6.878 2.919 0.068 1.00 88.81 70 PHE A O 1
ATOM 553 N N . TYR A 1 71 ? -6.563 0.859 0.897 1.00 87.81 71 TYR A N 1
ATOM 554 C CA . TYR A 1 71 ? -6.240 0.223 -0.373 1.00 87.81 71 TYR A CA 1
ATOM 555 C C . TYR A 1 71 ? -7.402 0.365 -1.361 1.00 87.81 71 TYR A C 1
ATOM 557 O O . TYR A 1 71 ? -7.207 0.812 -2.484 1.00 87.81 71 TYR A O 1
ATOM 565 N N . LEU A 1 72 ? -8.639 0.071 -0.950 1.00 87.31 72 LEU A N 1
ATOM 566 C CA . LEU A 1 72 ? -9.798 0.214 -1.831 1.00 87.31 72 LEU A CA 1
ATOM 567 C C . LEU A 1 72 ? -10.004 1.674 -2.273 1.00 87.31 72 LEU A C 1
ATOM 569 O O . LEU A 1 72 ? -10.233 1.928 -3.453 1.00 87.31 72 LEU A O 1
ATOM 573 N N . LEU A 1 73 ? -9.867 2.636 -1.355 1.00 88.88 73 LEU A N 1
ATOM 574 C CA . LEU A 1 73 ? -9.976 4.067 -1.659 1.00 88.88 73 LEU A CA 1
ATOM 575 C C . LEU A 1 73 ? -8.884 4.542 -2.625 1.00 88.88 73 LEU A C 1
ATOM 577 O O . LEU A 1 73 ? -9.186 5.201 -3.617 1.00 88.88 73 LEU A O 1
ATOM 581 N N . LEU A 1 74 ? -7.626 4.180 -2.371 1.00 87.69 74 LEU A N 1
ATOM 582 C CA . LEU A 1 74 ? -6.505 4.505 -3.252 1.00 87.69 74 LEU A CA 1
ATOM 583 C C . LEU A 1 74 ? -6.674 3.848 -4.626 1.00 87.69 74 LEU A C 1
ATOM 585 O O . LEU A 1 74 ? -6.387 4.477 -5.642 1.00 87.69 74 LEU A O 1
ATOM 589 N N . LYS A 1 75 ? -7.222 2.629 -4.680 1.00 86.06 75 LYS A N 1
ATOM 590 C CA . LYS A 1 75 ? -7.512 1.925 -5.932 1.00 86.06 75 LYS A CA 1
ATOM 591 C C . LYS A 1 75 ? -8.591 2.642 -6.744 1.00 86.06 75 LYS A C 1
ATOM 593 O O . LYS A 1 75 ? -8.450 2.794 -7.955 1.00 86.06 75 LYS A O 1
ATOM 598 N N . LEU A 1 76 ? -9.628 3.163 -6.089 1.00 89.19 76 LEU A N 1
ATOM 599 C CA . LEU A 1 76 ? -10.624 4.012 -6.749 1.00 89.19 76 LEU A CA 1
ATOM 600 C C . LEU A 1 76 ? -9.998 5.300 -7.304 1.00 89.19 76 LEU A C 1
ATOM 602 O O . LEU A 1 76 ? -10.325 5.701 -8.416 1.00 89.19 76 LEU A O 1
ATOM 606 N N . ILE A 1 77 ? -9.052 5.907 -6.582 1.00 86.62 77 ILE A N 1
ATOM 607 C CA . ILE A 1 77 ? -8.311 7.082 -7.066 1.00 86.62 77 ILE A CA 1
ATOM 608 C C . ILE A 1 77 ? -7.448 6.720 -8.283 1.00 86.62 77 ILE A C 1
ATOM 610 O O . ILE A 1 77 ? -7.425 7.473 -9.255 1.00 86.62 77 ILE A O 1
ATOM 614 N N . THR A 1 78 ? -6.797 5.550 -8.295 1.00 84.31 78 THR A N 1
ATOM 615 C CA . THR A 1 78 ? -6.004 5.118 -9.461 1.00 84.31 78 THR A CA 1
ATOM 616 C C . THR A 1 78 ? -6.822 4.906 -10.726 1.00 84.31 78 THR A C 1
ATOM 618 O O . THR A 1 78 ? -6.287 5.107 -11.814 1.00 84.31 78 THR A O 1
ATOM 621 N N . LEU A 1 79 ? -8.109 4.557 -10.613 1.00 84.25 79 LEU A N 1
ATOM 622 C CA . LEU A 1 79 ? -8.998 4.421 -11.775 1.00 84.25 79 LEU A CA 1
ATOM 623 C C . LEU A 1 79 ? -9.251 5.760 -12.482 1.00 84.25 79 LEU A C 1
ATOM 625 O O . LEU A 1 79 ? -9.565 5.770 -13.667 1.00 84.25 79 LEU A O 1
ATOM 629 N N . LEU A 1 80 ? -9.099 6.880 -11.772 1.00 86.25 80 LEU A N 1
ATOM 630 C CA . LEU A 1 80 ? -9.252 8.230 -12.323 1.00 86.25 80 LEU A CA 1
ATOM 631 C C . LEU A 1 80 ? -7.949 8.765 -12.940 1.00 86.25 80 LEU A C 1
ATOM 633 O O . LEU A 1 80 ? -7.943 9.841 -13.536 1.00 86.25 80 LEU A O 1
ATOM 637 N N . MET A 1 81 ? -6.837 8.045 -12.782 1.00 84.69 81 MET A N 1
ATOM 638 C CA . MET A 1 81 ? -5.521 8.472 -13.245 1.00 84.69 81 MET A CA 1
ATOM 639 C C . MET A 1 81 ? -5.307 8.080 -14.720 1.00 84.69 81 MET A C 1
ATOM 641 O O . MET A 1 81 ? -5.631 6.947 -15.096 1.00 84.69 81 MET A O 1
ATOM 645 N N . PRO A 1 82 ? -4.724 8.959 -15.559 1.00 83.94 82 PRO A N 1
ATOM 646 C CA . PRO A 1 82 ? -4.425 8.631 -16.951 1.00 83.94 82 PRO A CA 1
ATOM 647 C C . PRO A 1 82 ? -3.412 7.485 -17.071 1.00 83.94 82 PRO A C 1
ATOM 649 O O . PRO A 1 82 ? -2.603 7.240 -16.170 1.00 83.94 82 PRO A O 1
ATOM 652 N N . ASP A 1 83 ? -3.457 6.795 -18.212 1.00 79.06 83 ASP A N 1
ATOM 653 C CA . ASP A 1 83 ? -2.550 5.715 -18.608 1.00 79.06 83 ASP A CA 1
ATOM 654 C C . ASP A 1 83 ? -1.115 6.243 -18.735 1.00 79.06 83 ASP A C 1
ATOM 656 O O . ASP A 1 83 ? -0.658 6.652 -19.798 1.00 79.06 83 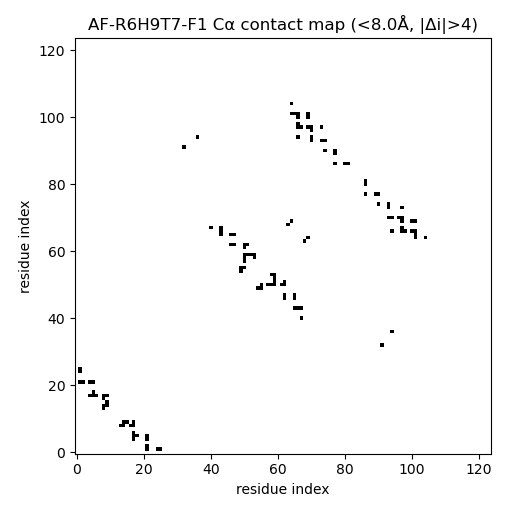ASP A O 1
ATOM 660 N N . CYS A 1 84 ? -0.407 6.299 -17.609 1.00 79.00 84 CYS A N 1
ATOM 661 C CA . CYS A 1 84 ? 0.957 6.802 -17.498 1.00 79.00 84 CYS A CA 1
ATOM 662 C C . CYS A 1 84 ? 1.802 5.858 -16.625 1.00 79.00 84 CYS A C 1
ATOM 664 O O . CYS A 1 84 ? 1.257 5.212 -15.724 1.00 79.00 84 CYS A O 1
ATOM 666 N N . PRO A 1 85 ? 3.141 5.823 -16.792 1.00 75.75 85 PRO A N 1
ATOM 667 C CA . PRO A 1 85 ? 4.039 5.031 -15.940 1.00 75.75 85 PRO A CA 1
ATOM 668 C C . PRO A 1 85 ? 3.878 5.324 -14.441 1.00 75.75 85 PRO A C 1
ATOM 670 O O . PRO A 1 85 ? 4.048 4.438 -13.606 1.00 75.75 85 PRO A O 1
ATOM 673 N N . LEU A 1 86 ? 3.474 6.553 -14.103 1.00 77.19 86 LEU A N 1
ATOM 674 C CA . LEU A 1 86 ? 3.142 6.962 -12.741 1.00 77.19 86 LEU A CA 1
ATOM 675 C C . LEU A 1 86 ? 1.975 6.156 -12.151 1.00 77.19 86 LEU A C 1
ATOM 677 O O . LEU A 1 86 ? 2.053 5.744 -10.998 1.00 77.19 86 LEU A O 1
ATOM 681 N N . ARG A 1 87 ? 0.925 5.874 -12.936 1.00 82.25 87 ARG A N 1
ATOM 682 C CA . ARG A 1 87 ? -0.207 5.054 -12.485 1.00 82.25 87 ARG A CA 1
ATOM 683 C C . ARG A 1 87 ? 0.236 3.630 -12.187 1.00 82.25 87 ARG A C 1
ATOM 685 O O . ARG A 1 87 ? -0.191 3.064 -11.189 1.00 82.25 87 ARG A O 1
ATOM 692 N N . LEU A 1 88 ? 1.106 3.059 -13.020 1.00 78.00 88 LEU A N 1
ATOM 693 C CA . LEU A 1 88 ? 1.641 1.714 -12.806 1.00 78.00 88 LEU A CA 1
ATOM 694 C C . LEU A 1 88 ? 2.495 1.655 -11.530 1.00 78.00 88 LEU A C 1
ATOM 696 O O . LEU A 1 88 ? 2.314 0.758 -10.711 1.00 78.00 88 LEU A O 1
ATOM 700 N N . ALA A 1 89 ? 3.374 2.640 -11.330 1.00 78.69 89 ALA A N 1
ATOM 701 C CA . ALA A 1 89 ? 4.181 2.751 -10.117 1.00 78.69 89 ALA A CA 1
ATOM 702 C C . ALA A 1 89 ? 3.306 2.893 -8.859 1.00 78.69 89 ALA A C 1
ATOM 704 O O . ALA A 1 89 ? 3.526 2.184 -7.882 1.00 78.69 89 ALA A O 1
ATOM 705 N N . PHE A 1 90 ? 2.279 3.741 -8.916 1.00 80.69 90 PHE A N 1
ATOM 706 C CA . PHE A 1 90 ? 1.346 3.958 -7.811 1.00 80.69 90 PHE A CA 1
ATOM 707 C C . PHE A 1 90 ? 0.448 2.736 -7.549 1.00 80.69 90 PHE A C 1
ATOM 709 O O . PHE A 1 90 ? 0.184 2.391 -6.406 1.00 80.69 90 PHE A O 1
ATOM 716 N N . THR A 1 91 ? 0.021 2.019 -8.592 1.00 81.19 91 THR A N 1
ATOM 717 C CA . THR A 1 91 ? -0.775 0.785 -8.446 1.00 81.19 91 THR A CA 1
ATOM 718 C C . THR A 1 91 ? 0.046 -0.338 -7.813 1.00 81.19 91 T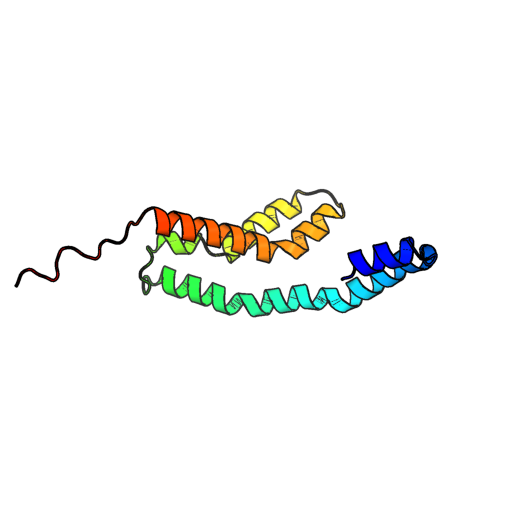HR A C 1
ATOM 720 O O . THR A 1 91 ? -0.467 -1.078 -6.982 1.00 81.19 91 THR A O 1
ATOM 723 N N . ASN A 1 92 ? 1.332 -0.441 -8.156 1.00 80.88 92 ASN A N 1
ATOM 724 C CA . ASN A 1 92 ? 2.236 -1.420 -7.546 1.00 80.88 92 ASN A CA 1
ATOM 725 C C . ASN A 1 92 ? 2.607 -1.058 -6.099 1.00 80.88 92 ASN A C 1
ATOM 727 O O . ASN A 1 92 ? 2.898 -1.945 -5.300 1.00 80.88 92 ASN A O 1
ATOM 731 N N . GLY A 1 93 ? 2.621 0.235 -5.765 1.00 81.75 93 GLY A N 1
ATOM 732 C CA . GLY A 1 93 ? 2.878 0.727 -4.413 1.00 81.75 93 GLY A CA 1
ATOM 733 C C . GLY A 1 93 ? 1.681 0.607 -3.473 1.00 81.75 93 GLY A C 1
ATOM 734 O O . GLY A 1 93 ? 1.877 0.601 -2.261 1.00 81.75 93 GLY A O 1
ATOM 735 N N . LEU A 1 94 ? 0.465 0.456 -4.013 1.00 85.38 94 LEU A N 1
ATOM 736 C CA . LEU A 1 94 ? -0.812 0.786 -3.360 1.00 85.38 94 LEU A CA 1
ATOM 737 C C . LEU A 1 94 ? -1.001 0.157 -1.973 1.00 85.38 94 LEU A C 1
ATOM 739 O O . LEU A 1 94 ? -1.547 0.763 -1.045 1.00 85.38 94 LEU A O 1
ATOM 743 N N . MET A 1 95 ? -0.499 -1.065 -1.808 1.00 83.69 95 MET A N 1
ATOM 744 C CA . MET A 1 95 ? -0.449 -1.758 -0.525 1.00 83.69 95 MET A CA 1
ATOM 745 C C . MET A 1 95 ? 0.471 -1.050 0.487 1.00 83.69 95 MET A C 1
ATOM 747 O O . MET A 1 95 ? 0.069 -0.823 1.629 1.00 83.69 95 MET A O 1
ATOM 751 N N . SER A 1 96 ? 1.681 -0.666 0.087 1.00 86.06 96 SER A N 1
ATOM 752 C CA . SER A 1 96 ? 2.624 0.079 0.923 1.00 86.06 96 SER A CA 1
ATOM 753 C C . SER A 1 96 ? 2.073 1.446 1.329 1.00 86.06 96 SER A C 1
ATOM 755 O O . SER A 1 96 ? 2.127 1.782 2.515 1.00 86.06 96 SER A O 1
ATOM 757 N N . GLU A 1 97 ? 1.466 2.209 0.410 1.00 88.50 97 GLU A N 1
ATOM 758 C CA . GLU A 1 97 ? 0.886 3.505 0.788 1.00 88.50 97 GLU A CA 1
ATOM 759 C C . GLU A 1 97 ? -0.303 3.340 1.741 1.00 88.50 97 GLU A C 1
ATOM 761 O O . GLU A 1 97 ? -0.425 4.100 2.705 1.00 88.50 97 GLU A O 1
ATOM 766 N N . SER A 1 98 ? -1.137 2.311 1.550 1.00 88.38 98 SER A N 1
ATOM 767 C CA . SER A 1 98 ? -2.241 2.015 2.474 1.00 88.38 98 SER A CA 1
ATOM 768 C C . SER A 1 98 ? -1.750 1.712 3.900 1.00 88.38 98 SER A C 1
ATOM 770 O O . SER A 1 98 ? -2.327 2.197 4.879 1.00 88.38 98 SER A O 1
ATOM 772 N N . MET A 1 99 ? -0.631 0.990 4.027 1.00 88.75 99 MET A N 1
ATOM 773 C CA . MET A 1 99 ? 0.014 0.698 5.309 1.00 88.75 99 MET A CA 1
ATOM 774 C C . MET A 1 99 ? 0.658 1.935 5.928 1.00 88.75 99 MET A C 1
ATOM 776 O O . MET A 1 99 ? 0.589 2.114 7.144 1.00 88.75 99 MET A O 1
ATOM 780 N N . MET A 1 100 ? 1.241 2.816 5.115 1.00 90.69 100 MET A N 1
ATOM 781 C CA . MET A 1 100 ? 1.798 4.083 5.584 1.00 90.69 100 MET A CA 1
ATOM 782 C C . MET A 1 100 ? 0.707 4.992 6.170 1.00 90.69 100 MET A C 1
ATOM 784 O O . MET A 1 100 ? 0.893 5.555 7.250 1.00 90.69 100 MET A O 1
ATOM 788 N N . ILE A 1 101 ? -0.455 5.085 5.512 1.00 89.56 101 ILE A N 1
ATOM 789 C CA . ILE A 1 101 ? -1.615 5.835 6.022 1.00 89.56 101 ILE A CA 1
ATOM 790 C C . ILE A 1 101 ? -2.116 5.219 7.332 1.00 89.56 101 ILE A C 1
ATOM 792 O O . ILE A 1 101 ? -2.324 5.933 8.314 1.00 89.56 101 ILE A O 1
ATOM 796 N N . TRP A 1 102 ? -2.265 3.893 7.382 1.00 89.56 102 TRP A N 1
ATOM 797 C CA . TRP A 1 102 ? -2.648 3.190 8.607 1.00 89.56 102 TRP A CA 1
ATOM 798 C C . TRP A 1 102 ? -1.675 3.455 9.758 1.00 89.56 102 TRP A C 1
ATOM 800 O O . TRP A 1 102 ? -2.100 3.786 10.867 1.00 89.56 102 TRP A O 1
ATOM 810 N N . PHE A 1 103 ? -0.372 3.372 9.491 1.00 89.88 103 PHE A N 1
ATOM 811 C CA . PHE A 1 103 ? 0.666 3.639 10.477 1.00 89.88 103 PHE A CA 1
ATOM 812 C C . PHE A 1 103 ? 0.593 5.078 10.996 1.00 89.88 103 PHE A C 1
ATOM 814 O O . PHE A 1 103 ? 0.652 5.294 12.205 1.00 89.88 103 PHE A O 1
ATOM 821 N N . ALA A 1 104 ? 0.381 6.062 10.117 1.00 90.69 104 ALA A N 1
ATOM 822 C CA . ALA A 1 104 ? 0.197 7.456 10.515 1.00 90.69 104 ALA A CA 1
ATOM 823 C C . ALA A 1 104 ? -1.035 7.644 11.420 1.00 90.69 104 ALA A C 1
ATOM 825 O O . ALA A 1 104 ? -0.961 8.344 12.433 1.00 90.69 104 ALA A O 1
ATOM 826 N N . VAL A 1 105 ? -2.151 6.973 11.111 1.00 88.56 105 VAL A N 1
ATOM 827 C CA . VAL A 1 105 ? -3.363 6.977 11.950 1.00 88.56 105 VAL A CA 1
ATOM 828 C C . VAL A 1 105 ? -3.087 6.362 13.325 1.00 88.56 105 VAL A C 1
ATOM 830 O O . VAL A 1 105 ? -3.488 6.932 14.343 1.00 88.56 105 VAL A O 1
ATOM 833 N N . MET A 1 106 ? -2.366 5.238 13.379 1.00 87.00 106 MET A N 1
ATOM 834 C CA . MET A 1 106 ? -1.974 4.583 14.633 1.00 87.00 106 MET A CA 1
ATOM 835 C C . MET A 1 106 ? -1.028 5.452 15.464 1.00 87.00 106 MET A C 1
ATOM 837 O O . MET A 1 106 ? -1.240 5.614 16.667 1.00 87.00 106 MET A O 1
ATOM 841 N N . ALA A 1 107 ? -0.025 6.060 14.830 1.00 88.62 107 ALA A N 1
ATOM 842 C CA . ALA A 1 107 ? 0.923 6.960 15.476 1.00 88.62 107 ALA A CA 1
ATOM 843 C C . ALA A 1 107 ? 0.215 8.191 16.059 1.00 88.62 107 ALA A C 1
ATOM 845 O O . ALA A 1 107 ? 0.429 8.537 17.222 1.00 88.62 107 ALA A O 1
ATOM 846 N N . LEU A 1 108 ? -0.697 8.804 15.298 1.00 88.94 108 LEU A N 1
ATOM 847 C CA . LEU A 1 108 ? -1.493 9.940 15.760 1.00 88.94 108 LEU A CA 1
ATOM 848 C C . LEU A 1 108 ? -2.410 9.554 16.928 1.00 88.94 108 LEU A C 1
ATOM 850 O O . LEU A 1 108 ? -2.537 10.307 17.895 1.00 88.94 108 LEU A O 1
ATOM 854 N N . TRP A 1 109 ? -3.041 8.380 16.862 1.00 84.69 109 TRP A N 1
ATOM 855 C CA . TRP A 1 109 ? -3.868 7.871 17.954 1.00 84.69 109 TRP A CA 1
ATOM 856 C C . TRP A 1 109 ? -3.046 7.618 19.223 1.00 84.69 109 TRP A C 1
ATOM 858 O O . TRP A 1 109 ? -3.473 8.000 20.314 1.00 84.69 109 TRP A O 1
ATOM 868 N N . SER A 1 110 ? -1.853 7.035 19.079 1.00 85.31 110 SER A N 1
ATOM 869 C CA . SER A 1 110 ? -0.930 6.792 20.188 1.00 85.31 110 SER A CA 1
ATOM 870 C C . SER A 1 110 ? -0.438 8.101 20.808 1.00 85.31 110 SER A C 1
ATOM 872 O O . SER A 1 110 ? -0.452 8.243 22.027 1.00 85.31 110 SER A O 1
ATOM 874 N N . ALA A 1 111 ? -0.069 9.093 19.993 1.00 85.69 111 ALA A N 1
ATOM 875 C CA . ALA A 1 111 ? 0.401 10.396 20.468 1.00 85.69 111 ALA A CA 1
ATOM 876 C C . ALA A 1 111 ? -0.680 11.173 21.242 1.00 85.69 111 ALA A C 1
ATOM 878 O O . ALA A 1 111 ? -0.380 11.874 22.206 1.00 85.69 111 ALA A O 1
ATOM 879 N N . ARG A 1 112 ? -1.957 11.021 20.863 1.00 81.62 112 ARG A N 1
ATOM 880 C CA . ARG A 1 112 ? -3.098 11.659 21.546 1.00 81.62 112 ARG A CA 1
ATOM 881 C C . ARG A 1 112 ? -3.479 10.996 22.873 1.00 81.62 112 ARG A C 1
ATOM 883 O O . ARG A 1 112 ? -4.284 11.556 23.615 1.00 81.62 112 ARG A O 1
ATOM 890 N N . ARG A 1 113 ? -2.928 9.820 23.188 1.00 68.06 113 ARG A N 1
ATOM 891 C CA . ARG A 1 113 ? -3.093 9.145 24.482 1.00 68.06 113 ARG A CA 1
ATOM 892 C C . ARG A 1 113 ? -1.753 9.135 25.221 1.00 68.06 113 ARG A C 1
ATOM 894 O O . ARG A 1 113 ? -1.075 8.108 25.207 1.00 68.06 113 ARG A O 1
ATOM 901 N N . PRO A 1 114 ? -1.369 10.233 25.900 1.00 54.38 114 PRO A N 1
ATOM 902 C CA . PRO A 1 114 ? -0.239 10.175 26.815 1.00 54.38 114 PRO A CA 1
ATOM 903 C C . PRO A 1 114 ? -0.515 9.065 27.831 1.00 54.38 114 PRO A C 1
ATOM 905 O O . PRO A 1 114 ? -1.636 8.935 28.335 1.00 54.38 114 PRO A O 1
ATOM 908 N N . ALA A 1 115 ? 0.482 8.215 28.063 1.00 58.56 115 ALA A N 1
ATOM 909 C CA . ALA A 1 115 ? 0.382 7.067 28.945 1.00 58.56 115 ALA A CA 1
ATOM 910 C C . ALA A 1 115 ? -0.230 7.482 30.295 1.00 58.56 115 ALA A C 1
ATOM 912 O O . ALA A 1 115 ? 0.435 8.084 31.133 1.00 58.56 115 ALA A O 1
ATOM 913 N N . ARG A 1 116 ? -1.494 7.121 30.554 1.00 57.62 116 ARG A N 1
ATOM 914 C CA . ARG A 1 116 ? -2.013 7.078 31.927 1.00 57.62 116 ARG A CA 1
ATOM 915 C C . ARG A 1 116 ? -1.377 5.885 32.631 1.00 57.62 116 ARG A C 1
ATOM 917 O O . ARG A 1 116 ? -2.026 4.859 32.822 1.00 57.62 116 ARG A O 1
ATOM 924 N N . ARG A 1 117 ? -0.097 5.985 32.979 1.00 53.38 117 ARG A N 1
ATOM 925 C CA . ARG A 1 117 ? 0.562 5.032 33.871 1.00 53.38 117 ARG A CA 1
ATOM 926 C C . ARG A 1 117 ? 1.839 5.648 34.434 1.00 53.38 117 ARG A C 1
ATOM 928 O O . ARG A 1 117 ? 2.876 5.530 33.799 1.00 53.38 117 ARG A O 1
ATOM 935 N N . ASN A 1 118 ? 1.721 6.282 35.609 1.00 48.06 118 ASN A N 1
ATOM 936 C CA . ASN A 1 118 ? 2.654 6.069 36.729 1.00 48.06 118 ASN A CA 1
ATOM 937 C C . ASN A 1 118 ? 2.233 6.612 38.119 1.00 48.06 118 ASN A C 1
ATOM 939 O O . ASN A 1 118 ? 2.926 6.293 39.075 1.00 48.06 118 ASN A O 1
ATOM 943 N N . ASP A 1 119 ? 1.073 7.256 38.317 1.00 51.81 119 ASP A N 1
ATOM 944 C CA . ASP A 1 119 ? 0.819 7.936 39.616 1.00 51.81 119 ASP A CA 1
ATOM 945 C C . ASP A 1 119 ? -0.099 7.235 40.640 1.00 51.81 119 ASP A C 1
ATOM 947 O O . ASP A 1 119 ? -0.402 7.812 41.679 1.00 51.81 119 ASP A O 1
ATOM 951 N N . ALA A 1 120 ? -0.548 5.993 40.427 1.00 53.66 120 ALA A N 1
ATOM 952 C CA . ALA A 1 120 ? -1.541 5.379 41.332 1.00 53.66 120 ALA A CA 1
ATOM 953 C C . ALA A 1 120 ? -1.122 4.063 42.008 1.00 53.66 120 ALA A C 1
ATOM 955 O O . ALA A 1 120 ? -1.960 3.425 42.641 1.00 53.66 120 ALA A O 1
ATOM 956 N N . ARG A 1 121 ? 0.141 3.626 41.891 1.00 49.66 121 ARG A N 1
ATOM 957 C CA . ARG A 1 121 ? 0.578 2.326 42.449 1.00 49.66 121 ARG A CA 1
ATOM 958 C C . ARG A 1 121 ? 1.552 2.395 43.634 1.00 49.66 121 ARG A C 1
ATOM 960 O O . ARG A 1 121 ? 2.009 1.348 44.067 1.00 49.66 121 ARG A O 1
ATOM 967 N N . TRP A 1 122 ? 1.802 3.587 44.186 1.00 49.22 122 TRP A N 1
ATOM 968 C CA . TRP A 1 122 ? 2.634 3.798 45.389 1.00 49.22 122 TRP A CA 1
ATOM 969 C C . TRP A 1 122 ? 1.902 4.531 46.528 1.00 49.22 122 TRP A C 1
ATOM 971 O O . TRP A 1 122 ? 2.514 5.206 47.348 1.00 49.22 122 TRP A O 1
ATOM 981 N N . LYS A 1 123 ? 0.573 4.404 46.594 1.00 46.62 123 LYS A N 1
ATOM 982 C CA . LYS A 1 123 ? -0.207 4.757 47.788 1.00 46.62 123 LYS A CA 1
ATOM 983 C C . LYS A 1 123 ? -1.107 3.590 48.164 1.00 46.62 123 LYS A C 1
ATOM 985 O O . LYS A 1 123 ? -2.277 3.581 47.792 1.00 46.62 123 LYS A O 1
ATOM 990 N N . LYS A 1 124 ? -0.538 2.602 48.843 1.00 48.31 124 LYS A N 1
ATOM 991 C CA . LYS A 1 124 ? -1.207 1.759 49.837 1.00 48.31 124 LYS A CA 1
ATOM 992 C C . LYS A 1 124 ? -0.149 0.998 50.613 1.00 48.31 124 LYS A C 1
ATOM 994 O O . LYS A 1 124 ? 0.765 0.471 49.945 1.00 48.31 124 LYS A O 1
#

Mean predicted aligned error: 9.61 Å

Radius of gyration: 21.65 Å; Cα contacts (8 Å, |Δi|>4): 67; chains: 1; bounding box: 44×25×77 Å

Foldseek 3Di:
DLVVQLVVCCVPVNNVVSVVVSVVVCVVCVVVLVVVVVVPVVVLVVVLVCLCVVVDPDHNVLSCLGLVNQLVVQVVVLVVDDPDVVSVVCNSCSSVVSVVSSVVVVVVVVVVDDDPDDDDDPDD

Solvent-accessible surface area (backbone atoms only — not comparable to full-atom values): 7176 Å² total; per-residue (Å²): 105,60,70,56,51,31,53,51,28,49,75,70,79,36,47,88,51,21,58,62,54,41,51,52,50,45,66,75,49,51,60,56,58,57,53,52,53,60,69,51,45,60,63,54,52,50,52,38,49,41,21,67,71,53,76,47,97,56,59,50,76,57,37,70,55,36,41,68,54,43,30,53,54,52,50,58,52,53,72,75,48,68,102,42,75,66,47,55,54,47,63,74,38,34,66,60,55,16,44,51,53,35,49,50,53,51,51,53,54,51,68,75,50,70,78,94,74,82,90,79,86,87,78,130

Secondary structure (DSSP, 8-state):
-HHHHHHHHHHTT-HHHHHHHHHHHHHHHTHHHHHHHHHHHHHHHHHHHHHHTT-SSS-GGGGGG-HHHHHHHHHHHHHTS-SSHHHHHHHHHHHHHHHHHHHHHHHHHHHTS----SSSSS--